Protein AF-A0A519V7E4-F1 (afdb_monomer_lite)

Structure (mmCIF, N/CA/C/O backbone):
data_AF-A0A519V7E4-F1
#
_entry.id   AF-A0A519V7E4-F1
#
loop_
_atom_site.group_PDB
_atom_site.id
_atom_site.type_symbol
_atom_site.label_atom_id
_atom_site.label_alt_id
_atom_site.label_comp_id
_atom_site.label_asym_id
_atom_site.label_entity_id
_atom_site.label_seq_id
_atom_site.pdbx_PDB_ins_code
_atom_site.Cartn_x
_atom_site.Cartn_y
_atom_site.Cartn_z
_atom_site.occupancy
_atom_site.B_iso_or_equiv
_atom_site.auth_seq_id
_atom_site.auth_comp_id
_atom_site.auth_asym_id
_atom_site.auth_atom_id
_atom_site.pdbx_PDB_model_num
ATOM 1 N N . MET A 1 1 ? -30.546 8.134 65.874 1.00 7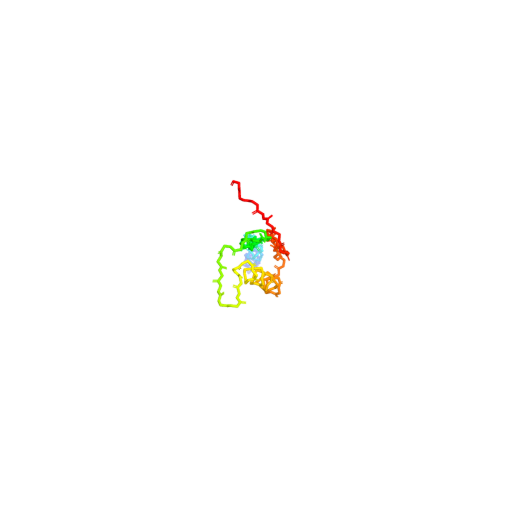1.38 1 MET A N 1
ATOM 2 C CA . MET A 1 1 ? -29.406 7.314 65.406 1.00 71.38 1 MET A CA 1
ATOM 3 C C . MET A 1 1 ? -29.703 6.688 64.044 1.00 71.38 1 MET A C 1
ATOM 5 O O . MET A 1 1 ? -29.007 7.015 63.098 1.00 71.38 1 MET A O 1
ATOM 9 N N . TYR A 1 2 ? -30.801 5.938 63.902 1.00 81.38 2 TYR A N 1
ATOM 10 C CA . TYR A 1 2 ? -31.175 5.234 62.662 1.00 81.38 2 TYR A CA 1
ATOM 11 C C . TYR A 1 2 ? -31.442 6.113 61.428 1.00 81.38 2 TYR A C 1
ATOM 13 O O . TYR A 1 2 ? -31.045 5.746 60.331 1.00 81.38 2 TYR A O 1
ATOM 21 N N . LEU A 1 3 ? -32.051 7.296 61.589 1.00 84.06 3 LEU A N 1
ATOM 22 C CA . LEU A 1 3 ? -32.379 8.172 60.452 1.00 84.06 3 LEU A CA 1
ATOM 23 C C . LEU A 1 3 ? -31.132 8.665 59.698 1.00 84.06 3 LEU A C 1
ATOM 25 O O . LEU A 1 3 ? -31.131 8.715 58.474 1.00 84.06 3 LEU A O 1
ATOM 29 N N . LYS A 1 4 ? -30.051 8.974 60.428 1.00 79.81 4 LYS A N 1
ATOM 30 C CA . LYS A 1 4 ? -28.769 9.357 59.822 1.00 79.81 4 LYS A CA 1
ATOM 31 C C . LYS A 1 4 ? -28.152 8.178 59.073 1.00 79.81 4 LYS A C 1
ATOM 33 O O . LYS A 1 4 ? -27.714 8.355 57.949 1.00 79.81 4 LYS A O 1
ATOM 38 N N . THR A 1 5 ? -28.194 6.979 59.655 1.00 82.88 5 THR A N 1
ATOM 39 C CA . THR A 1 5 ? -27.683 5.750 59.031 1.00 82.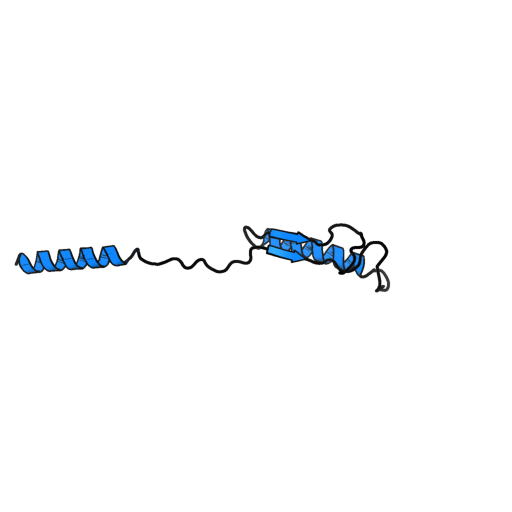88 5 THR A CA 1
ATOM 40 C C . THR A 1 5 ? -28.423 5.409 57.735 1.00 82.88 5 THR A C 1
ATOM 42 O O . THR A 1 5 ? -27.784 5.098 56.734 1.00 82.88 5 THR A O 1
ATOM 45 N N . ILE A 1 6 ? -29.755 5.530 57.725 1.00 89.06 6 ILE A N 1
ATOM 46 C CA . ILE A 1 6 ? -30.586 5.309 56.531 1.00 89.06 6 ILE A CA 1
ATOM 47 C C . ILE A 1 6 ? -30.249 6.339 55.446 1.00 89.06 6 ILE A C 1
ATOM 49 O O . ILE A 1 6 ? -30.071 5.977 54.286 1.00 89.06 6 ILE A O 1
ATOM 53 N N . LEU A 1 7 ? -30.098 7.611 55.825 1.00 88.75 7 LEU A N 1
ATOM 54 C CA . LEU A 1 7 ? -29.760 8.677 54.885 1.00 88.75 7 LEU A CA 1
ATOM 55 C C . LEU A 1 7 ? -28.367 8.480 54.267 1.00 88.75 7 LEU A C 1
ATOM 57 O O . LEU A 1 7 ? -28.205 8.631 53.059 1.00 88.75 7 LEU A O 1
ATOM 61 N N . THR A 1 8 ? -27.375 8.084 55.069 1.00 85.88 8 THR A N 1
ATOM 62 C CA . THR A 1 8 ? -26.027 7.767 54.577 1.00 85.88 8 THR A CA 1
ATOM 63 C C . THR A 1 8 ? -26.047 6.584 53.607 1.00 85.88 8 THR A C 1
ATOM 65 O O . THR A 1 8 ? -25.385 6.637 52.576 1.00 85.88 8 THR A O 1
ATOM 68 N N . PHE A 1 9 ? -26.848 5.551 53.882 1.00 88.94 9 PHE A N 1
ATOM 69 C CA . PHE A 1 9 ? -26.972 4.384 53.007 1.00 88.94 9 PHE A CA 1
ATOM 70 C C . PHE A 1 9 ? -27.613 4.727 51.652 1.00 88.94 9 PHE A C 1
ATOM 72 O O . PHE A 1 9 ? -27.118 4.298 50.611 1.00 88.94 9 PHE A O 1
ATOM 79 N N . ILE A 1 10 ? -28.659 5.562 51.652 1.00 90.56 10 ILE A N 1
ATOM 80 C CA . ILE A 1 10 ? -29.299 6.056 50.421 1.00 90.56 10 ILE A CA 1
ATOM 81 C C . ILE A 1 10 ? -28.309 6.881 49.590 1.00 90.56 10 ILE A C 1
ATOM 83 O O . ILE A 1 10 ? -28.205 6.667 48.385 1.00 90.56 10 ILE A O 1
ATOM 87 N N . ILE A 1 11 ? -27.533 7.765 50.230 1.00 89.19 11 ILE A N 1
ATOM 88 C CA . ILE A 1 11 ? -26.504 8.569 49.554 1.00 89.19 11 ILE A CA 1
ATOM 89 C C . ILE A 1 11 ? -25.440 7.670 48.913 1.00 89.19 11 ILE A C 1
ATOM 91 O O . ILE A 1 11 ? -25.114 7.851 47.739 1.00 89.19 11 ILE A O 1
ATOM 95 N N . CYS A 1 12 ? -24.947 6.658 49.633 1.00 84.44 12 CYS A N 1
ATOM 96 C CA . CYS A 1 12 ? -24.001 5.692 49.076 1.00 84.44 12 CYS A CA 1
ATOM 97 C C . CYS A 1 12 ? -24.584 4.975 47.850 1.00 84.44 12 CYS A C 1
ATOM 99 O O . CYS A 1 12 ? -23.931 4.945 46.811 1.00 84.44 12 CYS A O 1
ATOM 101 N N . ILE A 1 13 ? -25.822 4.474 47.927 1.00 85.69 13 ILE A N 1
ATOM 102 C CA . ILE A 1 13 ? -26.496 3.816 46.796 1.00 85.69 13 ILE A CA 1
ATOM 103 C C . ILE A 1 13 ? -26.605 4.755 45.593 1.00 85.69 13 ILE A C 1
ATOM 105 O O . ILE A 1 13 ? -26.296 4.351 44.473 1.00 85.69 13 ILE A O 1
ATOM 109 N N . THR A 1 14 ? -27.007 6.010 45.800 1.00 79.75 14 THR A N 1
ATOM 110 C CA . THR A 1 14 ? -27.119 6.971 44.694 1.00 79.75 14 THR A CA 1
ATOM 111 C C . THR A 1 14 ? -25.768 7.266 44.043 1.00 79.75 14 THR A C 1
ATOM 113 O O . THR A 1 14 ? -25.703 7.354 42.822 1.00 79.75 14 THR A O 1
ATOM 116 N N . LEU A 1 15 ? -24.682 7.323 44.822 1.00 78.31 15 LEU A N 1
ATOM 117 C CA . LEU A 1 15 ? -23.330 7.529 44.297 1.00 78.31 15 LEU A CA 1
ATOM 118 C C . LEU A 1 15 ? -22.823 6.308 43.514 1.00 78.31 15 LEU A C 1
ATOM 120 O O . LEU A 1 15 ? -22.241 6.486 42.447 1.00 78.31 15 LEU A O 1
ATOM 124 N N . PHE A 1 16 ? -23.109 5.082 43.969 1.00 74.12 16 PHE A N 1
ATOM 125 C CA . PHE A 1 16 ? -22.755 3.854 43.239 1.00 74.12 16 PHE A CA 1
ATOM 126 C C . PHE A 1 16 ? -23.432 3.767 41.863 1.00 74.12 16 PHE A C 1
ATOM 128 O O . PHE A 1 16 ? -22.788 3.383 40.893 1.00 74.12 16 PHE A O 1
ATOM 135 N N . ASN A 1 17 ? -24.695 4.186 41.745 1.00 70.25 17 ASN A N 1
ATOM 136 C CA . ASN A 1 17 ? -25.426 4.142 40.470 1.00 70.25 17 ASN A CA 1
ATOM 137 C C . ASN A 1 17 ? -24.970 5.209 39.452 1.00 70.25 17 ASN A C 1
ATOM 139 O O . ASN A 1 17 ? -25.328 5.132 38.278 1.00 70.25 17 ASN A O 1
ATOM 143 N N . THR A 1 18 ? -24.184 6.208 39.870 1.00 64.69 18 THR A N 1
ATOM 144 C CA . THR A 1 18 ? -23.662 7.250 38.963 1.00 64.69 18 THR A CA 1
ATOM 145 C C . THR A 1 18 ? -22.330 6.900 38.295 1.00 64.69 18 THR A C 1
ATOM 147 O O . THR A 1 18 ? -21.912 7.622 37.394 1.00 64.69 18 THR A O 1
ATOM 150 N N . ILE A 1 19 ? -21.673 5.802 38.688 1.00 66.56 19 ILE A N 1
ATOM 151 C CA . ILE A 1 19 ? -20.323 5.457 38.204 1.00 66.56 19 ILE A CA 1
ATOM 152 C C . ILE A 1 19 ? -20.352 4.878 36.775 1.00 66.56 19 ILE A C 1
ATOM 154 O O . ILE A 1 19 ? -19.425 5.115 36.005 1.00 66.56 19 ILE A O 1
ATOM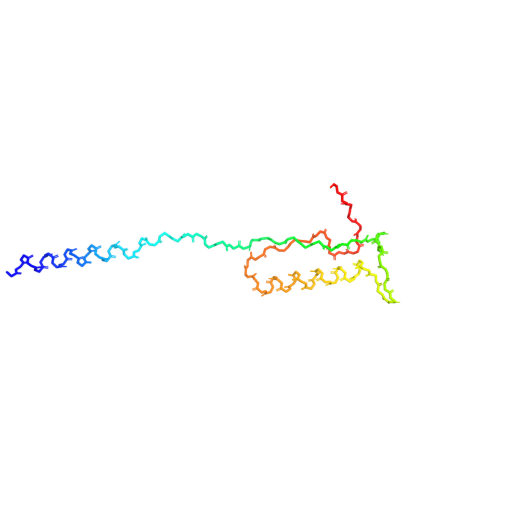 158 N N . ASP A 1 20 ? -21.442 4.209 36.379 1.00 63.72 20 ASP A N 1
ATOM 159 C CA . ASP A 1 20 ? -21.524 3.477 35.101 1.00 63.72 20 ASP A CA 1
ATOM 160 C C . ASP A 1 20 ? -22.091 4.280 33.916 1.00 63.72 20 ASP A C 1
ATOM 162 O O . ASP A 1 20 ? -22.137 3.784 32.793 1.00 63.72 20 ASP A O 1
ATOM 166 N N . ASN A 1 21 ? -22.479 5.545 34.110 1.00 62.78 21 ASN A N 1
ATOM 167 C CA . ASN A 1 21 ? -22.976 6.400 33.021 1.00 62.78 21 ASN A CA 1
ATOM 168 C C . ASN A 1 21 ? -21.854 7.180 32.314 1.00 62.78 21 ASN A C 1
ATOM 170 O O . ASN A 1 21 ? -22.005 8.358 31.985 1.00 62.78 21 ASN A O 1
ATOM 174 N N . GLN A 1 22 ? -20.722 6.527 32.039 1.00 66.12 22 GLN A N 1
ATOM 175 C CA . GLN A 1 22 ? -19.814 7.028 31.011 1.00 66.12 22 GLN A CA 1
ATOM 176 C C . GLN A 1 22 ? -20.334 6.581 29.648 1.00 66.12 22 GLN A C 1
ATOM 178 O O . GLN A 1 22 ? -20.142 5.443 29.223 1.00 66.12 22 GLN A O 1
ATOM 183 N N . ALA A 1 23 ? -21.011 7.490 28.946 1.00 65.62 23 ALA A N 1
ATOM 184 C CA . ALA A 1 23 ? -21.260 7.321 27.525 1.00 65.62 23 ALA A CA 1
ATOM 185 C C . ALA A 1 23 ? -19.898 7.231 26.816 1.00 65.62 23 ALA A C 1
ATOM 187 O O . ALA A 1 23 ? -19.212 8.238 26.647 1.00 65.62 23 ALA A O 1
ATOM 188 N N . PHE A 1 24 ? -19.485 6.022 26.430 1.00 66.94 24 PHE A N 1
ATOM 189 C CA . PHE A 1 24 ? -18.313 5.825 25.586 1.00 66.94 24 PHE A CA 1
ATOM 190 C C . PHE A 1 24 ? -18.609 6.453 24.222 1.00 66.94 24 PHE A C 1
ATOM 192 O O . PHE A 1 24 ? -19.237 5.839 23.360 1.00 66.94 24 PHE A O 1
ATOM 199 N N . ALA A 1 25 ? -18.181 7.698 24.016 1.00 72.56 25 ALA A N 1
ATOM 200 C CA . ALA A 1 25 ? -18.066 8.233 22.671 1.00 72.56 25 ALA A CA 1
ATOM 201 C C . ALA A 1 25 ? -17.099 7.318 21.909 1.00 72.56 25 ALA A C 1
ATOM 203 O O . ALA A 1 25 ? -15.990 7.055 22.379 1.00 72.56 25 ALA A O 1
ATOM 204 N N . GLN A 1 26 ? -17.532 6.785 20.766 1.00 73.50 26 GLN A N 1
ATOM 205 C CA . GLN A 1 26 ? -16.680 5.934 19.946 1.00 73.50 26 GLN A CA 1
ATOM 206 C C . GLN A 1 26 ? -15.441 6.747 19.552 1.00 73.50 26 GLN A C 1
ATOM 208 O O . GLN A 1 26 ? -15.548 7.725 18.811 1.00 73.50 26 GLN A O 1
ATOM 213 N N . GLU A 1 27 ? -14.273 6.354 20.056 1.00 80.75 27 GLU A N 1
ATOM 214 C CA . GLU A 1 27 ? -13.005 6.954 19.656 1.00 80.75 27 GLU A CA 1
ATOM 215 C C . GLU A 1 27 ? -12.888 6.898 18.127 1.00 80.75 27 GLU A C 1
ATOM 217 O O . GLU A 1 27 ? -13.133 5.854 17.506 1.00 80.75 27 GLU A O 1
ATOM 222 N N . TYR A 1 28 ? -12.555 8.030 17.505 1.00 81.88 28 TYR A N 1
ATOM 223 C CA . TYR A 1 28 ? -12.349 8.075 16.065 1.00 81.88 28 TYR A CA 1
ATOM 224 C C . TYR A 1 28 ? -11.139 7.211 15.701 1.00 81.88 28 TYR A C 1
ATOM 226 O O . TYR A 1 28 ? -10.022 7.462 16.145 1.00 81.88 28 TYR A O 1
ATOM 234 N N . LYS A 1 29 ? -11.366 6.194 14.866 1.00 87.81 29 LYS A N 1
ATOM 235 C CA . LYS A 1 29 ? -10.330 5.284 14.371 1.00 87.81 29 LYS A CA 1
ATOM 236 C C . LYS A 1 29 ? -10.306 5.324 12.854 1.00 87.81 29 LYS A C 1
ATOM 238 O O . LYS A 1 29 ? -11.358 5.232 12.217 1.00 87.81 29 LYS A O 1
ATOM 243 N N . ILE A 1 30 ? -9.111 5.426 12.277 1.00 92.38 30 ILE A N 1
ATOM 244 C CA . ILE A 1 30 ? -8.930 5.279 10.832 1.00 92.38 30 ILE A CA 1
ATOM 245 C C . ILE A 1 30 ? -9.303 3.840 10.474 1.00 92.38 30 ILE A C 1
ATOM 247 O O . ILE A 1 30 ? -8.722 2.895 10.995 1.00 92.38 30 ILE A O 1
ATOM 251 N N . LYS A 1 31 ? -10.299 3.681 9.599 1.00 95.12 31 LYS A N 1
ATOM 252 C CA . LYS A 1 31 ? -10.806 2.362 9.188 1.00 95.12 31 LYS A CA 1
ATOM 253 C C . LYS A 1 31 ? -10.233 1.903 7.860 1.00 95.12 31 LYS A C 1
ATOM 255 O O . LYS A 1 31 ? -10.168 0.708 7.588 1.00 95.12 31 LYS A O 1
ATOM 260 N N . THR A 1 32 ? -9.881 2.840 6.986 1.00 97.50 32 THR A N 1
ATOM 261 C CA . THR A 1 32 ? -9.436 2.519 5.633 1.00 97.50 32 THR A CA 1
ATOM 262 C C . THR A 1 32 ? -8.409 3.524 5.149 1.00 97.50 32 THR A C 1
ATOM 264 O O . THR A 1 32 ? -8.602 4.726 5.308 1.00 97.50 32 THR A O 1
ATOM 267 N N . ILE A 1 33 ? -7.341 3.014 4.544 1.00 98.19 33 ILE A N 1
ATOM 268 C CA . ILE A 1 33 ? -6.327 3.793 3.837 1.00 98.19 33 ILE A CA 1
ATOM 269 C C . ILE A 1 33 ? -6.281 3.273 2.402 1.00 98.19 33 ILE A C 1
ATOM 271 O O . ILE A 1 33 ? -6.179 2.066 2.177 1.00 98.19 33 ILE A O 1
ATOM 275 N N . VAL A 1 34 ? -6.367 4.188 1.440 1.00 98.50 34 VAL A N 1
ATOM 276 C CA . VAL A 1 34 ? -6.143 3.887 0.025 1.00 98.50 34 VAL A CA 1
ATOM 277 C C . VAL A 1 34 ? -4.734 4.342 -0.328 1.00 98.50 34 VAL A C 1
ATOM 279 O O . VAL A 1 34 ? -4.382 5.493 -0.082 1.00 98.50 34 VAL A O 1
ATOM 282 N N . ILE A 1 35 ? -3.929 3.438 -0.874 1.00 98.75 35 ILE A N 1
ATOM 283 C CA . ILE A 1 35 ? -2.567 3.714 -1.321 1.00 98.75 35 ILE A CA 1
ATOM 284 C C . ILE A 1 35 ? -2.565 3.691 -2.842 1.00 98.75 35 ILE A C 1
ATOM 286 O O . ILE A 1 35 ? -2.840 2.658 -3.458 1.00 98.75 35 ILE A O 1
ATOM 290 N N . ASP A 1 36 ? -2.239 4.832 -3.438 1.00 98.19 36 ASP A N 1
ATOM 291 C CA . ASP A 1 36 ? -2.056 4.934 -4.875 1.00 98.19 36 ASP A CA 1
ATOM 292 C C . ASP A 1 36 ? -0.586 4.726 -5.249 1.00 98.19 36 ASP A C 1
ATOM 294 O O . ASP A 1 36 ? 0.286 5.514 -4.881 1.00 98.19 36 ASP A O 1
ATOM 298 N N . ALA A 1 37 ? -0.304 3.637 -5.964 1.00 98.06 37 ALA A N 1
ATOM 299 C CA . ALA A 1 37 ? 0.997 3.442 -6.584 1.00 98.06 37 ALA A CA 1
ATOM 300 C C . ALA A 1 37 ? 0.975 4.126 -7.955 1.00 98.06 37 ALA A C 1
ATOM 302 O O . ALA A 1 37 ? 0.529 3.526 -8.932 1.00 98.06 37 ALA A O 1
ATOM 303 N N . GLY A 1 38 ? 1.468 5.364 -8.022 1.00 96.31 38 GLY A N 1
ATOM 304 C CA . GLY A 1 38 ? 1.456 6.170 -9.247 1.00 96.31 38 GLY A CA 1
ATOM 305 C C . GLY A 1 38 ? 2.090 5.476 -10.461 1.00 96.31 38 GLY A C 1
ATOM 306 O O . GLY A 1 38 ? 2.929 4.572 -10.320 1.00 96.31 38 GLY A O 1
ATOM 307 N N . HIS A 1 39 ? 1.688 5.917 -11.658 1.00 97.12 39 HIS A N 1
ATOM 308 C CA . HIS A 1 39 ? 2.079 5.343 -12.952 1.00 97.12 39 HIS A CA 1
ATOM 309 C C . HIS A 1 39 ? 1.762 3.837 -13.064 1.00 97.12 39 HIS A C 1
ATOM 311 O O . HIS A 1 39 ? 0.924 3.309 -12.335 1.00 97.12 39 HIS A O 1
ATOM 317 N N . GLY A 1 40 ? 2.415 3.127 -13.989 1.00 96.94 40 GLY A N 1
ATOM 318 C CA . GLY A 1 40 ? 2.303 1.680 -14.155 1.00 96.94 40 GLY A CA 1
ATOM 319 C C . GLY A 1 40 ? 2.084 1.253 -15.605 1.00 96.94 40 GLY A C 1
ATOM 320 O O . GLY A 1 40 ? 1.568 1.997 -16.443 1.00 96.94 40 GLY A O 1
ATOM 321 N N . GLY A 1 41 ? 2.489 0.025 -15.922 1.00 96.62 41 GLY A N 1
ATOM 322 C CA . GLY A 1 41 ? 2.403 -0.542 -17.263 1.00 96.62 41 GLY A CA 1
ATOM 323 C C . GLY A 1 41 ? 3.136 0.328 -18.286 1.00 96.62 41 GLY A C 1
ATOM 324 O O . GLY A 1 41 ? 4.360 0.483 -18.222 1.00 96.62 41 GLY A O 1
ATOM 325 N N . LYS A 1 42 ? 2.372 0.891 -19.229 1.00 94.44 42 LYS A N 1
ATOM 326 C CA . LYS A 1 42 ? 2.876 1.760 -20.306 1.00 94.44 42 LYS A CA 1
ATOM 327 C C . LYS A 1 42 ? 3.287 3.160 -19.843 1.00 94.44 42 LYS A C 1
ATOM 329 O O . LYS A 1 42 ? 3.979 3.847 -20.585 1.00 94.44 42 LYS A O 1
ATOM 334 N N . ASP A 1 43 ? 2.859 3.576 -18.657 1.00 91.94 43 ASP A N 1
ATOM 335 C CA . ASP A 1 43 ? 3.234 4.857 -18.078 1.00 91.94 43 ASP A CA 1
ATOM 336 C C . ASP A 1 43 ? 4.358 4.641 -17.058 1.00 91.94 43 ASP A C 1
ATOM 338 O O . ASP A 1 43 ? 4.199 3.924 -16.073 1.00 91.94 43 ASP A O 1
ATOM 342 N N . GLY A 1 44 ? 5.526 5.209 -17.327 1.00 74.88 44 GLY A N 1
ATOM 343 C CA . GLY A 1 44 ? 6.703 5.153 -16.459 1.00 74.88 44 GLY A CA 1
ATOM 344 C C . GLY A 1 44 ? 7.464 6.466 -16.530 1.00 74.88 44 GLY A C 1
ATOM 345 O O . GLY A 1 44 ? 8.679 6.437 -16.699 1.00 74.88 44 GLY A O 1
ATOM 346 N N . ALA A 1 45 ? 6.721 7.578 -16.514 1.00 75.75 45 ALA A N 1
ATOM 347 C CA . ALA A 1 45 ? 7.138 8.901 -16.973 1.00 75.75 45 ALA A CA 1
ATOM 348 C C . ALA A 1 45 ? 8.560 9.310 -16.550 1.00 75.75 45 ALA A C 1
ATOM 350 O O . ALA A 1 45 ? 9.345 9.727 -17.406 1.00 75.75 45 ALA A O 1
ATOM 351 N N . THR A 1 46 ? 8.931 9.125 -15.280 1.00 93.31 46 THR A N 1
ATOM 352 C CA . THR A 1 46 ? 10.248 9.550 -14.784 1.00 93.31 46 THR A CA 1
ATOM 353 C C . THR A 1 46 ? 11.241 8.393 -14.660 1.00 93.31 46 THR A C 1
ATOM 355 O O . THR A 1 46 ? 10.964 7.348 -14.062 1.00 93.31 46 THR A O 1
ATOM 358 N N . HIS A 1 47 ? 12.445 8.612 -15.194 1.00 93.81 47 HIS A N 1
ATOM 359 C CA . HIS A 1 47 ? 13.561 7.669 -15.164 1.00 93.81 47 HIS A CA 1
ATOM 360 C C . HIS A 1 47 ? 14.734 8.255 -14.372 1.00 93.81 47 HIS A C 1
ATOM 362 O O . HIS A 1 47 ? 15.185 9.367 -14.639 1.00 93.81 47 HIS A O 1
ATOM 368 N N . GLY A 1 48 ? 15.238 7.488 -13.409 1.00 91.75 48 GLY A N 1
ATOM 369 C CA . GLY A 1 48 ? 16.550 7.700 -12.808 1.00 91.75 48 GLY A CA 1
ATOM 370 C C . GLY A 1 48 ? 17.643 6.960 -13.583 1.00 91.75 48 GLY A C 1
ATOM 371 O 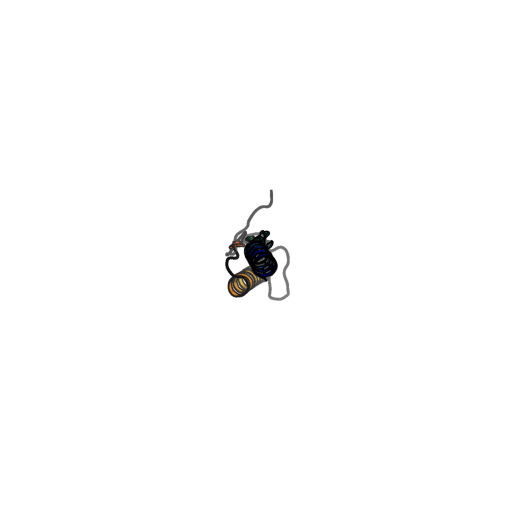O . GLY A 1 48 ? 17.385 6.310 -14.592 1.00 91.75 48 GLY A O 1
ATOM 372 N N . VAL A 1 49 ? 18.875 6.996 -13.069 1.00 95.12 49 VAL A N 1
ATOM 373 C CA . VAL A 1 49 ? 20.032 6.318 -13.692 1.00 95.12 49 VAL A CA 1
ATOM 374 C C . VAL A 1 49 ? 19.830 4.798 -13.800 1.00 95.12 49 VAL A C 1
ATOM 376 O O . VAL A 1 49 ? 20.290 4.181 -14.754 1.00 95.12 49 VAL A O 1
ATOM 379 N N . TYR A 1 50 ? 19.134 4.191 -12.833 1.00 95.19 50 TYR A N 1
ATOM 380 C CA . TYR A 1 50 ? 18.903 2.740 -12.760 1.00 95.19 50 TYR A CA 1
ATOM 381 C C . TYR A 1 50 ? 17.474 2.362 -12.338 1.00 95.19 50 TYR A C 1
ATOM 383 O O . TYR A 1 50 ? 17.192 1.193 -12.081 1.00 95.19 50 TYR A O 1
ATOM 391 N N . SER A 1 51 ? 16.568 3.334 -12.219 1.00 95.44 51 SER A N 1
ATOM 392 C CA . SER A 1 51 ? 15.221 3.129 -11.683 1.00 95.44 51 SER A CA 1
ATOM 393 C C . SER A 1 51 ? 14.162 3.810 -12.540 1.00 95.44 51 SER A C 1
ATOM 395 O O . SER A 1 51 ? 14.428 4.804 -13.214 1.00 95.44 51 SER A O 1
ATOM 397 N N . LYS A 1 52 ? 12.940 3.281 -12.493 1.00 96.31 52 LYS A N 1
ATOM 398 C CA . LYS A 1 52 ? 11.750 3.936 -13.037 1.00 96.31 52 LYS A CA 1
ATOM 399 C C . LYS A 1 52 ? 10.843 4.313 -11.886 1.00 96.31 52 LYS A C 1
ATOM 401 O O . LYS A 1 52 ? 10.685 3.538 -10.940 1.00 96.31 52 LYS A O 1
ATOM 406 N N . GLU A 1 53 ? 10.216 5.472 -11.986 1.00 97.50 53 GLU A N 1
ATOM 407 C CA . GLU A 1 53 ? 9.298 5.963 -10.963 1.00 97.50 53 GLU A CA 1
ATOM 408 C C . GLU A 1 53 ? 8.203 4.946 -10.633 1.00 97.50 53 GLU A C 1
ATOM 410 O O . GLU A 1 53 ? 7.990 4.644 -9.463 1.00 97.50 53 GLU A O 1
ATOM 415 N N . LYS A 1 54 ? 7.592 4.325 -11.651 1.00 97.44 54 LYS A N 1
ATOM 416 C CA . LYS A 1 54 ? 6.534 3.317 -11.469 1.00 97.44 54 LYS A CA 1
ATOM 417 C C . LYS A 1 54 ? 6.958 2.116 -10.611 1.00 97.44 54 LYS A C 1
ATOM 419 O O . LYS A 1 54 ? 6.127 1.567 -9.881 1.00 97.44 54 LYS A O 1
ATOM 424 N N . ASP A 1 55 ? 8.232 1.726 -10.686 1.00 97.44 55 ASP A N 1
ATOM 425 C CA . ASP A 1 55 ? 8.783 0.576 -9.962 1.00 97.44 55 ASP A CA 1
ATOM 426 C C . ASP A 1 55 ? 9.062 0.960 -8.504 1.00 97.44 55 ASP A C 1
ATOM 428 O O . ASP A 1 55 ? 8.722 0.221 -7.575 1.00 97.44 55 ASP A O 1
ATOM 432 N N . VAL A 1 56 ? 9.628 2.155 -8.293 1.00 97.62 56 VAL A N 1
ATOM 433 C CA . VAL A 1 56 ? 9.874 2.715 -6.956 1.00 97.62 56 VAL A CA 1
ATOM 434 C C . VAL A 1 56 ? 8.553 2.971 -6.232 1.00 97.62 56 VAL A C 1
ATOM 436 O O . VAL A 1 56 ? 8.414 2.584 -5.070 1.00 97.62 56 VAL A O 1
ATOM 439 N N . ALA A 1 57 ? 7.566 3.551 -6.917 1.00 97.69 57 ALA A N 1
ATOM 440 C CA . ALA A 1 57 ? 6.233 3.807 -6.384 1.00 97.69 57 ALA A CA 1
ATOM 441 C C . ALA A 1 57 ? 5.526 2.508 -5.975 1.00 97.69 57 ALA A C 1
ATOM 443 O O . ALA A 1 57 ? 5.053 2.409 -4.844 1.00 97.69 57 ALA A O 1
ATOM 444 N N . LEU A 1 58 ? 5.528 1.477 -6.835 1.00 98.56 58 LEU A N 1
ATOM 445 C CA . LEU A 1 58 ? 4.925 0.177 -6.512 1.00 98.56 58 LEU A CA 1
ATOM 446 C C . LEU A 1 58 ? 5.580 -0.460 -5.285 1.00 98.56 58 LEU A C 1
ATOM 448 O O . LEU A 1 58 ? 4.891 -0.878 -4.355 1.00 98.56 58 LEU A O 1
ATOM 452 N N . LYS A 1 59 ? 6.916 -0.507 -5.259 1.00 98.56 59 LYS A N 1
ATOM 453 C CA . LYS A 1 59 ? 7.658 -1.086 -4.134 1.00 98.56 59 LYS A CA 1
ATOM 454 C C . LYS A 1 59 ? 7.381 -0.334 -2.831 1.00 98.56 59 LYS A C 1
ATOM 456 O O . LYS A 1 59 ? 7.206 -0.957 -1.786 1.00 98.56 59 LYS A O 1
ATOM 461 N N . THR A 1 60 ? 7.321 0.993 -2.897 1.00 98.69 60 THR A N 1
ATOM 462 C CA . THR A 1 60 ? 7.040 1.848 -1.737 1.00 98.69 60 THR A CA 1
ATOM 463 C C . THR A 1 60 ? 5.620 1.633 -1.229 1.00 98.69 60 THR A C 1
ATOM 465 O O . THR A 1 60 ? 5.437 1.427 -0.032 1.00 98.69 60 THR A O 1
ATOM 468 N N . ALA A 1 61 ? 4.631 1.597 -2.125 1.00 98.75 61 ALA A N 1
ATOM 469 C CA . ALA A 1 61 ? 3.233 1.365 -1.783 1.00 98.75 61 ALA A CA 1
ATOM 470 C C . ALA A 1 61 ? 3.034 0.022 -1.065 1.00 98.75 61 ALA A C 1
ATOM 472 O O . ALA A 1 61 ? 2.435 -0.008 0.008 1.00 98.75 61 ALA A O 1
ATOM 473 N N . LEU A 1 62 ? 3.589 -1.069 -1.607 1.00 98.81 62 LEU A N 1
ATOM 474 C CA . LEU A 1 62 ? 3.479 -2.406 -1.009 1.00 98.81 62 LEU A CA 1
ATOM 475 C C . LEU A 1 62 ? 4.155 -2.483 0.369 1.00 98.81 62 LEU A C 1
ATOM 477 O O . LEU A 1 62 ? 3.592 -3.053 1.304 1.00 98.81 62 LEU A O 1
ATOM 481 N N . ASN A 1 63 ? 5.336 -1.874 0.519 1.00 98.81 63 ASN A N 1
ATOM 482 C CA . ASN A 1 63 ? 6.031 -1.825 1.806 1.00 98.81 63 ASN A CA 1
ATOM 483 C C . ASN A 1 63 ? 5.254 -1.005 2.845 1.00 98.81 63 ASN A C 1
ATOM 485 O O . ASN A 1 63 ? 5.132 -1.433 3.992 1.00 98.81 63 ASN A O 1
ATOM 489 N N . LEU A 1 64 ? 4.710 0.150 2.447 1.00 98.75 64 LEU A N 1
ATOM 490 C CA . LEU A 1 64 ? 3.903 1.003 3.318 1.00 98.75 64 LEU A CA 1
ATOM 491 C C . LEU A 1 64 ? 2.632 0.283 3.766 1.00 98.75 64 LEU A C 1
ATOM 493 O O . LEU A 1 64 ? 2.323 0.266 4.954 1.00 98.75 64 LEU A O 1
ATOM 497 N N . GLY A 1 65 ? 1.902 -0.325 2.834 1.00 98.56 65 GLY A N 1
ATOM 498 C CA . GLY A 1 65 ? 0.659 -1.000 3.170 1.00 98.56 65 GLY A CA 1
ATOM 499 C C . GLY A 1 65 ? 0.872 -2.213 4.075 1.00 98.56 65 GLY A C 1
ATOM 500 O O . GLY A 1 65 ? 0.111 -2.377 5.027 1.00 98.56 65 GLY A O 1
ATOM 501 N N . LYS A 1 66 ? 1.964 -2.970 3.888 1.00 98.50 66 LYS A N 1
ATOM 502 C CA . LYS A 1 66 ? 2.380 -4.003 4.848 1.00 98.50 66 LYS A CA 1
ATOM 503 C C . LYS A 1 66 ? 2.665 -3.409 6.233 1.00 98.50 66 LYS A C 1
ATOM 505 O O . LYS A 1 66 ? 2.108 -3.875 7.220 1.00 98.50 66 LYS A O 1
ATOM 510 N N . ALA A 1 67 ? 3.472 -2.349 6.309 1.00 98.62 67 ALA A N 1
ATOM 511 C CA . ALA A 1 67 ? 3.807 -1.707 7.582 1.00 98.62 67 ALA A CA 1
ATOM 512 C C . ALA A 1 67 ? 2.568 -1.169 8.322 1.00 98.62 67 ALA A C 1
ATOM 514 O O . ALA A 1 67 ? 2.488 -1.274 9.546 1.00 98.62 67 ALA A O 1
ATOM 515 N N . LEU A 1 68 ? 1.589 -0.624 7.593 1.00 98.31 68 LEU A N 1
ATOM 516 C CA . LEU A 1 68 ? 0.316 -0.165 8.153 1.00 98.31 68 LEU A CA 1
ATOM 517 C C . LEU A 1 68 ? -0.517 -1.324 8.706 1.00 98.31 68 LEU A C 1
ATOM 519 O O . LEU A 1 68 ? -1.037 -1.208 9.813 1.00 98.31 68 LEU A O 1
ATOM 523 N N . GLN A 1 69 ? -0.624 -2.430 7.963 1.00 97.25 69 GLN A N 1
ATOM 524 C CA . GLN A 1 69 ? -1.338 -3.631 8.412 1.00 97.25 69 GLN A CA 1
ATOM 525 C C . GLN A 1 69 ? -0.687 -4.260 9.651 1.00 97.25 69 GLN A C 1
ATOM 527 O O . GLN A 1 69 ? -1.401 -4.706 10.545 1.00 97.25 69 GLN A O 1
ATOM 532 N N . ASP A 1 70 ? 0.646 -4.238 9.732 1.00 97.75 70 ASP A N 1
ATOM 533 C CA . ASP A 1 70 ? 1.395 -4.756 10.881 1.00 97.75 70 ASP A CA 1
ATOM 534 C C . ASP A 1 70 ? 1.277 -3.837 12.117 1.00 97.75 70 ASP A C 1
ATOM 536 O O . ASP A 1 70 ? 1.319 -4.313 13.252 1.00 97.75 70 ASP A O 1
ATOM 540 N N . SER A 1 71 ? 1.118 -2.520 11.916 1.00 97.00 71 SER A N 1
ATOM 541 C CA . SER A 1 71 ? 1.148 -1.521 13.001 1.00 97.00 71 SER A CA 1
ATOM 542 C C . SER A 1 71 ? -0.228 -1.111 13.531 1.00 97.00 71 SER A C 1
ATOM 544 O O . SER A 1 71 ? -0.331 -0.659 14.672 1.00 97.00 71 SER A O 1
ATOM 546 N N . ILE A 1 72 ? -1.289 -1.211 12.724 1.00 95.62 72 ILE A N 1
ATOM 547 C CA . ILE A 1 72 ? -2.623 -0.704 13.073 1.00 95.62 72 ILE A CA 1
ATOM 548 C C . ILE A 1 72 ? -3.627 -1.853 13.039 1.00 95.62 72 ILE A C 1
ATOM 550 O O . ILE A 1 72 ? -3.966 -2.382 11.983 1.00 95.62 72 ILE A O 1
ATOM 554 N N . LYS A 1 73 ? -4.153 -2.213 14.212 1.00 93.25 73 LYS A N 1
ATOM 555 C CA . LYS A 1 73 ? -5.169 -3.261 14.329 1.00 93.25 73 LYS A CA 1
ATOM 556 C C . LYS A 1 73 ? -6.444 -2.873 13.566 1.00 93.25 73 LYS A C 1
ATOM 558 O O . LYS A 1 73 ? -6.909 -1.741 13.667 1.00 93.25 73 LYS A O 1
ATOM 563 N N . ASP A 1 74 ? -7.018 -3.839 12.849 1.00 94.00 74 ASP A N 1
ATOM 564 C CA . ASP A 1 74 ? -8.299 -3.731 12.134 1.00 94.00 74 ASP A CA 1
ATOM 565 C C . ASP A 1 74 ? -8.333 -2.661 11.015 1.00 94.00 74 ASP A C 1
ATOM 567 O O . ASP A 1 74 ? -9.409 -2.255 10.567 1.00 94.00 74 ASP A O 1
ATOM 571 N N . ILE A 1 75 ? -7.169 -2.214 10.519 1.00 97.06 75 ILE A N 1
ATOM 572 C CA . ILE A 1 75 ? -7.087 -1.297 9.375 1.00 97.06 75 ILE A CA 1
ATOM 573 C C . ILE A 1 75 ? -7.346 -2.028 8.051 1.00 97.06 75 ILE A C 1
ATOM 575 O O . ILE A 1 75 ? -6.782 -3.087 7.772 1.00 97.06 75 ILE A O 1
ATOM 579 N N . LYS A 1 76 ? -8.153 -1.429 7.172 1.00 98.19 76 LYS A N 1
ATOM 580 C CA . LYS A 1 76 ? -8.284 -1.871 5.778 1.00 98.19 76 LYS A CA 1
ATOM 581 C C . LYS A 1 76 ? -7.331 -1.076 4.885 1.00 98.19 76 LYS A C 1
ATOM 583 O O . LYS A 1 76 ? -7.498 0.129 4.732 1.00 98.19 76 LYS A O 1
ATOM 588 N N . VAL A 1 77 ? -6.377 -1.743 4.246 1.00 98.50 77 VAL A N 1
ATOM 589 C CA . VAL A 1 77 ? -5.531 -1.127 3.211 1.00 98.50 77 VAL A CA 1
ATOM 590 C C . VAL A 1 77 ? -6.033 -1.553 1.835 1.00 98.50 77 VAL A C 1
ATOM 592 O O . VAL A 1 77 ? -6.227 -2.742 1.583 1.00 98.50 77 VAL A O 1
ATOM 595 N N . ILE A 1 78 ? -6.275 -0.582 0.958 1.00 98.69 78 ILE A N 1
ATOM 596 C CA . ILE A 1 78 ? -6.680 -0.797 -0.435 1.00 98.69 78 ILE A CA 1
ATOM 597 C C . ILE A 1 78 ? -5.609 -0.184 -1.328 1.00 98.69 78 ILE A C 1
ATOM 599 O O . ILE A 1 78 ? -5.189 0.943 -1.096 1.00 98.69 78 ILE A O 1
ATOM 603 N N . TYR A 1 79 ? -5.194 -0.902 -2.362 1.00 98.69 79 TYR A N 1
ATOM 604 C CA . TYR A 1 79 ? -4.240 -0.403 -3.346 1.00 98.69 79 TYR A CA 1
ATOM 605 C C . TYR A 1 79 ? -4.965 -0.109 -4.654 1.00 98.69 79 TYR A C 1
ATOM 607 O O . TYR A 1 79 ? -5.821 -0.901 -5.054 1.00 98.69 79 TYR A O 1
ATOM 615 N N . THR A 1 80 ? -4.598 0.969 -5.346 1.00 98.25 80 THR A N 1
ATOM 616 C CA . THR A 1 80 ? -5.062 1.190 -6.727 1.00 98.25 80 THR A CA 1
ATOM 617 C C . THR A 1 80 ? -4.513 0.100 -7.649 1.00 98.25 80 THR A C 1
ATOM 619 O O . THR A 1 80 ? -5.275 -0.518 -8.388 1.00 98.25 80 THR A O 1
ATOM 622 N N . ARG A 1 81 ? -3.223 -0.240 -7.516 1.00 98.44 81 ARG A N 1
ATOM 623 C CA . ARG A 1 81 ? -2.577 -1.406 -8.144 1.00 98.44 81 ARG A CA 1
ATOM 624 C C . ARG A 1 81 ? -1.596 -2.101 -7.202 1.00 98.44 81 ARG A C 1
ATOM 626 O O . ARG A 1 81 ? -0.980 -1.472 -6.350 1.00 98.44 81 ARG A O 1
ATOM 633 N N . GLN A 1 82 ? -1.415 -3.404 -7.409 1.00 98.56 82 GLN A N 1
ATOM 634 C CA . GLN A 1 82 ? -0.416 -4.231 -6.705 1.00 98.56 82 GLN A CA 1
ATOM 635 C C . GLN A 1 82 ? 0.600 -4.874 -7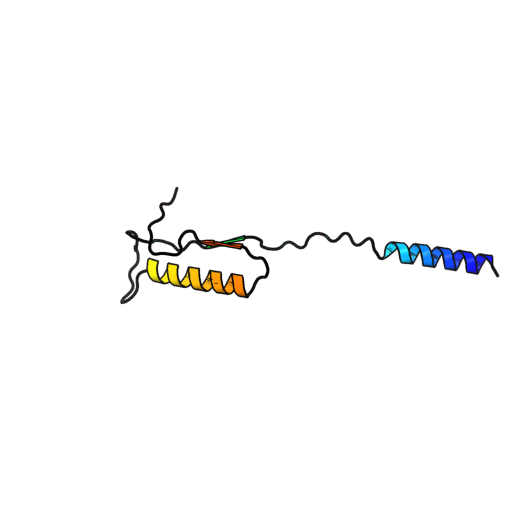.660 1.00 98.56 82 GLN A C 1
ATOM 637 O O . GLN A 1 82 ? 1.510 -5.581 -7.238 1.00 98.56 82 GLN A O 1
ATOM 642 N N . THR A 1 83 ? 0.455 -4.613 -8.956 1.00 98.56 83 THR A N 1
ATOM 643 C CA . THR A 1 83 ? 1.323 -5.098 -10.029 1.00 98.56 83 THR A CA 1
ATOM 644 C C . THR A 1 83 ? 1.653 -3.948 -10.982 1.00 98.56 83 THR A C 1
ATOM 646 O O . THR A 1 83 ? 1.151 -2.827 -10.839 1.00 98.56 83 THR A O 1
ATOM 649 N N . ASP A 1 84 ? 2.544 -4.195 -11.940 1.00 98.00 84 ASP A N 1
ATOM 650 C CA . ASP A 1 84 ? 2.901 -3.218 -12.969 1.00 98.00 84 ASP A CA 1
ATOM 651 C C . ASP A 1 84 ? 1.818 -3.142 -14.060 1.00 98.00 84 ASP A C 1
ATOM 653 O O . ASP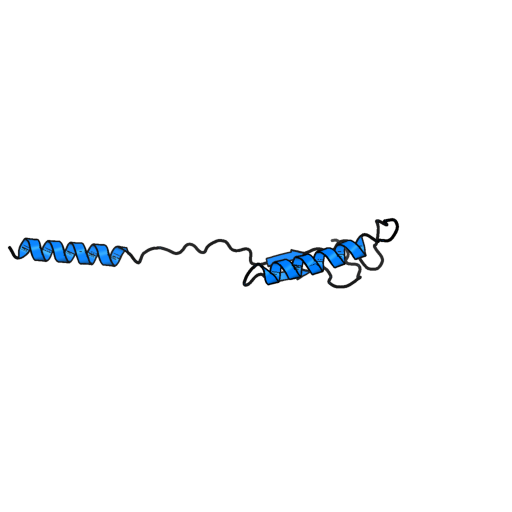 A 1 84 ? 1.929 -3.742 -15.127 1.00 98.00 84 ASP A O 1
ATOM 657 N N . VAL A 1 85 ? 0.738 -2.419 -13.766 1.00 97.94 85 VAL A N 1
ATOM 658 C CA . VAL A 1 85 ? -0.396 -2.191 -14.672 1.00 97.94 85 VAL A CA 1
ATOM 659 C C . VAL A 1 85 ? -0.723 -0.705 -14.746 1.00 97.94 85 VAL A C 1
ATOM 661 O O . VAL A 1 85 ? -0.575 0.013 -13.763 1.00 97.94 85 VAL A O 1
ATOM 664 N N . PHE A 1 86 ? -1.166 -0.244 -15.914 1.00 97.38 86 PHE A N 1
ATOM 665 C CA . PHE A 1 86 ? -1.611 1.135 -16.103 1.00 97.38 86 PHE A CA 1
ATOM 666 C C . PHE A 1 86 ? -3.051 1.301 -15.611 1.00 97.38 86 PHE A C 1
ATOM 668 O O . PHE A 1 86 ? -3.924 0.542 -16.036 1.00 97.38 86 PHE A O 1
ATOM 675 N N . ILE A 1 87 ? -3.302 2.312 -14.777 1.00 96.06 87 ILE A N 1
ATOM 676 C CA . ILE A 1 87 ? -4.647 2.702 -14.337 1.00 96.06 87 ILE A CA 1
ATOM 677 C C . ILE A 1 87 ? -4.905 4.146 -14.789 1.00 96.06 87 ILE A C 1
ATOM 679 O O . ILE A 1 87 ? -4.134 5.029 -14.418 1.00 96.06 87 ILE A O 1
ATOM 683 N N . PRO A 1 88 ? -5.942 4.408 -15.608 1.00 94.12 88 PRO A N 1
ATOM 684 C CA . PRO A 1 88 ? -6.274 5.763 -16.038 1.00 94.12 88 PRO A CA 1
ATOM 685 C C . PRO A 1 88 ? -6.877 6.592 -14.894 1.00 94.12 88 PRO A C 1
ATOM 687 O O . PRO A 1 88 ? -7.563 6.056 -14.023 1.00 94.12 88 PRO A O 1
ATOM 690 N N . LEU A 1 89 ? -6.656 7.907 -14.943 1.00 93.50 89 LEU A N 1
ATOM 691 C CA . LEU A 1 89 ? -7.349 8.892 -14.109 1.00 93.50 89 LEU A CA 1
ATOM 692 C C . LEU A 1 89 ? -8.640 9.339 -14.817 1.00 93.50 89 LEU A C 1
ATOM 694 O O . LEU A 1 89 ? -8.658 9.411 -16.048 1.00 93.50 89 LEU A O 1
ATOM 698 N N . TYR A 1 90 ? -9.696 9.624 -14.050 1.00 86.69 90 TYR A N 1
ATOM 699 C CA . TYR A 1 90 ? -11.013 10.050 -14.543 1.00 86.69 90 TYR A CA 1
ATOM 700 C C . TYR A 1 90 ? -11.385 11.429 -14.006 1.00 86.69 90 TYR A C 1
ATOM 702 O O . TYR A 1 90 ? -11.001 11.720 -12.850 1.00 86.69 90 TYR A O 1
#

pLDDT: mean 90.17, std 10.57, range [62.78, 98.81]

Radius of gyration: 28.45 Å; chains: 1; bounding box: 52×15×86 Å

Sequence (90 aa):
MYLKTILTFIICITLFNTIDNQAFAQEYKIKTIVIDAGHGGKDGATHGVYSKEKDVALKTALNLGKALQDSIKDIKVIYTRQTDVFIPLY

Secondary structure (DSSP, 8-state):
-HHHHHHHHHHHHHHHHTTT-----------EEEE---SBTTB---B-SS-BHHHHHHHHHHHHHHHHHHHSTTPEEEES-SSS------

Foldseek 3Di:
DVVVVVVVVVVVVVVVVPPPPPPPDPPDDAAEDEQELPFFDVGQPDDDPPDTSSVVSLVVRVVVQVVCPVPGPNHHYHYPDNHRHGDDDD